Protein AF-A0A945MMY4-F1 (afdb_monomer_lite)

Structure (mmCIF, N/CA/C/O backbone):
data_AF-A0A945MMY4-F1
#
_entry.id   AF-A0A945MMY4-F1
#
loop_
_atom_site.group_PDB
_atom_site.id
_atom_site.type_symbol
_atom_site.label_atom_id
_atom_site.label_alt_id
_atom_site.label_comp_id
_atom_site.label_asym_id
_atom_site.label_entity_id
_atom_site.label_seq_id
_atom_site.pdbx_PDB_ins_code
_atom_site.Cartn_x
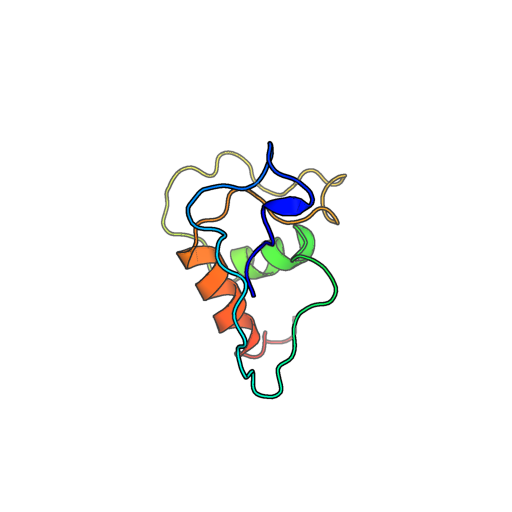_atom_site.Cartn_y
_atom_site.Cartn_z
_atom_site.occupancy
_atom_site.B_iso_or_equiv
_atom_site.auth_seq_id
_atom_site.auth_comp_id
_atom_site.auth_asym_id
_atom_site.auth_atom_id
_atom_site.pdbx_PDB_model_num
ATOM 1 N N . MET A 1 1 ? 10.138 -2.551 -16.449 1.00 80.88 1 MET A N 1
ATOM 2 C CA . MET A 1 1 ? 10.192 -1.641 -15.291 1.00 80.88 1 MET A CA 1
ATOM 3 C C . MET A 1 1 ? 11.382 -0.697 -15.447 1.00 80.88 1 MET A C 1
ATOM 5 O O . MET A 1 1 ? 12.354 -1.096 -16.076 1.00 80.88 1 MET A O 1
ATOM 9 N N . GLY A 1 2 ? 11.287 0.539 -14.950 1.00 79.81 2 GLY A N 1
ATOM 10 C CA . GLY A 1 2 ? 12.319 1.583 -15.074 1.00 79.81 2 GLY A CA 1
ATOM 11 C C . GLY A 1 2 ? 11.992 2.667 -16.112 1.00 79.81 2 GLY A C 1
ATOM 12 O O . GLY A 1 2 ? 11.310 2.394 -17.105 1.00 79.81 2 GLY A O 1
ATOM 13 N N . ASN A 1 3 ? 12.482 3.884 -15.886 1.00 72.75 3 ASN A N 1
ATOM 14 C CA . ASN A 1 3 ? 12.180 5.087 -16.666 1.00 72.75 3 ASN A CA 1
ATOM 15 C C . ASN A 1 3 ? 13.106 5.266 -17.885 1.00 72.75 3 ASN A C 1
ATOM 17 O O . ASN A 1 3 ? 14.257 4.820 -17.892 1.00 72.75 3 ASN A O 1
ATOM 21 N N . LYS A 1 4 ? 12.597 5.938 -18.933 1.00 70.31 4 LYS A N 1
ATOM 22 C CA . LYS A 1 4 ? 13.385 6.374 -20.099 1.00 70.31 4 LYS A CA 1
ATOM 23 C C . LYS A 1 4 ? 13.792 7.845 -19.917 1.00 70.31 4 LYS A C 1
ATOM 25 O O . LYS A 1 4 ? 12.960 8.723 -20.142 1.00 70.31 4 LYS A O 1
ATOM 30 N N . PRO A 1 5 ? 15.062 8.146 -19.595 1.00 62.94 5 PRO A N 1
ATOM 31 C CA . PRO A 1 5 ? 15.485 9.499 -19.222 1.00 62.94 5 PRO A CA 1
ATOM 32 C C . PRO A 1 5 ? 15.422 10.522 -20.367 1.00 62.94 5 PRO A C 1
ATOM 34 O O . PRO A 1 5 ? 15.495 11.715 -20.114 1.00 62.94 5 PRO A O 1
ATOM 37 N N . ARG A 1 6 ? 15.267 10.097 -21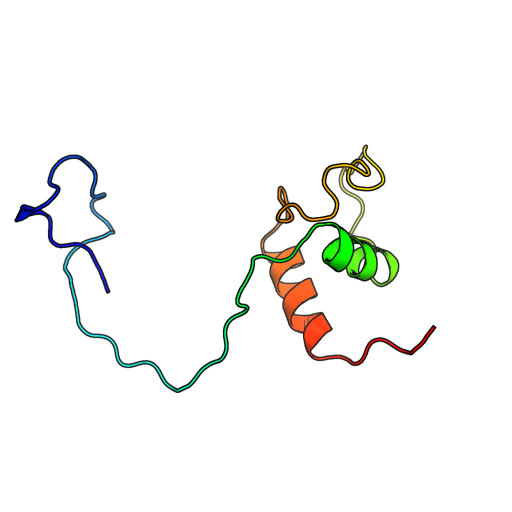.631 1.00 63.69 6 ARG A N 1
ATOM 38 C CA . ARG A 1 6 ? 15.188 11.013 -22.788 1.00 63.69 6 ARG A CA 1
ATOM 39 C C . ARG A 1 6 ? 13.843 11.741 -22.935 1.00 63.69 6 ARG A C 1
ATOM 41 O O . ARG A 1 6 ? 13.740 12.594 -23.805 1.00 63.69 6 ARG A O 1
ATOM 48 N N . LEU A 1 7 ? 12.830 11.404 -22.130 1.00 60.69 7 LEU A N 1
ATOM 49 C CA . LEU A 1 7 ? 11.497 12.024 -22.200 1.00 60.69 7 LEU A CA 1
ATOM 50 C C . LEU A 1 7 ? 11.180 12.942 -21.005 1.00 60.69 7 LEU A C 1
ATOM 52 O O . LEU A 1 7 ? 10.383 13.857 -21.158 1.00 60.69 7 LEU A O 1
ATOM 56 N N . PHE A 1 8 ? 11.818 12.735 -19.845 1.00 59.16 8 PHE A N 1
ATOM 57 C CA . PHE A 1 8 ? 11.569 13.486 -18.602 1.00 59.16 8 PHE A CA 1
ATOM 58 C C . PHE A 1 8 ? 12.864 13.639 -17.787 1.00 59.16 8 PHE A C 1
ATOM 60 O O . PHE A 1 8 ? 12.953 13.170 -16.654 1.00 59.16 8 PHE A O 1
ATOM 67 N N . HIS A 1 9 ? 13.897 14.222 -18.401 1.00 56.69 9 HIS A N 1
ATOM 68 C CA . HIS A 1 9 ? 15.277 14.176 -17.894 1.00 56.69 9 HIS A CA 1
ATOM 69 C C . HIS A 1 9 ? 15.451 14.736 -16.470 1.00 56.69 9 HIS A C 1
ATOM 71 O O . HIS A 1 9 ? 16.280 14.228 -15.724 1.00 56.69 9 HIS A O 1
ATOM 77 N N . ASP A 1 10 ? 14.628 15.709 -16.069 1.00 63.72 10 ASP A N 1
ATOM 78 C CA . ASP A 1 10 ? 14.825 16.460 -14.820 1.00 63.72 10 ASP A CA 1
ATOM 79 C C . ASP A 1 10 ? 14.184 15.848 -13.562 1.00 63.72 10 ASP A C 1
ATOM 81 O O . ASP A 1 10 ? 14.426 16.345 -12.465 1.00 63.72 10 ASP A O 1
ATOM 85 N N . LEU A 1 11 ? 13.382 14.778 -13.668 1.00 73.00 11 LEU A N 1
ATOM 86 C CA . LEU A 1 11 ? 12.692 14.184 -12.503 1.00 73.00 11 LEU A CA 1
ATOM 87 C C . LEU A 1 11 ? 13.104 12.741 -12.188 1.00 73.00 11 LEU A C 1
ATOM 89 O O . LEU A 1 11 ? 12.692 12.202 -11.163 1.00 73.00 11 LEU A O 1
ATOM 93 N N . THR A 1 12 ? 13.893 12.096 -13.047 1.00 73.69 12 THR A N 1
ATOM 94 C CA . THR A 1 12 ? 14.260 10.684 -12.867 1.00 73.69 12 THR A CA 1
ATOM 95 C C . THR A 1 12 ? 15.517 10.531 -12.020 1.00 73.69 12 THR A C 1
ATOM 97 O O . THR A 1 12 ? 16.584 11.017 -12.401 1.00 73.69 12 THR A O 1
ATOM 100 N N . LEU A 1 13 ? 15.413 9.803 -10.906 1.00 81.19 13 LEU A N 1
ATOM 101 C CA . LEU A 1 13 ? 16.559 9.458 -10.063 1.00 81.19 13 LEU A CA 1
ATOM 102 C C . LEU A 1 13 ? 17.460 8.406 -10.727 1.00 81.19 13 LEU A C 1
ATOM 104 O O . LEU A 1 13 ? 17.034 7.633 -11.590 1.00 81.19 13 LEU A O 1
ATOM 108 N N . SER A 1 14 ? 18.722 8.337 -10.292 1.00 83.50 14 SER A N 1
ATOM 109 C CA . SER A 1 14 ? 19.718 7.461 -10.919 1.00 83.50 14 SER A CA 1
ATOM 110 C C . SER A 1 14 ? 19.439 5.963 -10.778 1.00 83.50 14 SER A C 1
ATOM 112 O O . SER A 1 14 ? 19.896 5.157 -11.585 1.00 83.50 14 SER A O 1
ATOM 114 N N . ASN A 1 15 ? 18.654 5.582 -9.775 1.00 85.75 15 ASN A N 1
ATOM 115 C CA . ASN A 1 15 ? 18.242 4.207 -9.508 1.00 85.75 15 ASN A CA 1
ATOM 116 C C . ASN A 1 15 ? 16.953 3.793 -10.241 1.00 85.75 15 ASN A C 1
ATOM 118 O O . ASN A 1 15 ? 16.495 2.663 -10.073 1.00 85.75 15 ASN A O 1
ATOM 122 N N . GLU A 1 16 ? 16.362 4.671 -11.052 1.00 87.88 16 GLU A N 1
ATOM 123 C CA . GLU A 1 16 ? 15.144 4.370 -11.813 1.00 87.88 16 GLU A CA 1
ATOM 124 C C . GLU A 1 16 ? 15.425 3.910 -13.250 1.00 87.88 16 GLU A C 1
ATOM 126 O O . GLU A 1 16 ? 14.499 3.509 -13.961 1.00 87.88 16 GLU A O 1
ATOM 131 N N . TYR A 1 17 ? 16.686 3.943 -13.694 1.00 82.31 17 TYR A N 1
ATOM 132 C CA . TYR A 1 17 ? 17.109 3.541 -15.036 1.00 82.31 17 TYR A CA 1
ATOM 133 C C . TYR A 1 17 ? 18.038 2.312 -15.017 1.00 82.31 17 TYR A C 1
ATOM 135 O O . TYR A 1 17 ? 18.696 2.040 -14.014 1.00 82.31 17 TYR A O 1
ATOM 143 N N . PRO A 1 18 ? 18.156 1.581 -16.145 1.00 87.00 18 PRO A N 1
ATOM 144 C CA . PRO A 1 18 ? 17.387 1.719 -17.385 1.00 87.00 18 PRO A CA 1
ATOM 145 C C . PRO A 1 18 ? 16.050 0.965 -17.352 1.00 87.00 18 PRO A C 1
ATOM 147 O O . PRO A 1 18 ? 15.836 0.041 -16.560 1.00 87.00 18 PRO A O 1
ATOM 150 N N . THR A 1 19 ? 15.158 1.309 -18.287 1.00 87.88 19 THR A N 1
ATOM 151 C CA . THR A 1 19 ? 13.995 0.472 -18.600 1.00 87.88 19 THR A CA 1
ATOM 152 C C . THR A 1 19 ? 14.441 -0.934 -19.004 1.00 87.88 19 THR A C 1
ATOM 154 O O . THR A 1 19 ? 15.250 -1.101 -19.913 1.00 87.88 19 THR A O 1
ATOM 157 N N . HIS A 1 20 ? 13.869 -1.950 -18.367 1.00 87.62 20 HIS A N 1
ATOM 158 C CA . HIS A 1 20 ? 14.165 -3.357 -18.626 1.00 87.62 20 HIS A CA 1
ATOM 159 C C . HIS A 1 20 ? 12.890 -4.212 -18.594 1.00 87.62 20 HIS A C 1
ATOM 161 O O . HIS A 1 20 ? 11.895 -3.849 -17.962 1.00 87.62 20 HIS A O 1
ATOM 167 N N . LEU A 1 21 ? 12.902 -5.362 -19.266 1.00 94.75 21 LEU A N 1
ATOM 168 C CA . LEU A 1 21 ? 11.779 -6.303 -19.251 1.00 94.75 21 LEU A CA 1
ATOM 169 C C . LEU A 1 21 ? 11.805 -7.161 -17.976 1.00 94.75 21 LEU A C 1
ATOM 171 O O . LEU A 1 21 ? 12.870 -7.554 -17.487 1.00 94.75 21 LEU A O 1
ATOM 175 N N . ARG A 1 22 ? 10.618 -7.431 -17.425 1.00 94.12 22 ARG A N 1
ATOM 176 C CA . ARG A 1 22 ? 10.401 -8.349 -16.301 1.00 94.12 22 ARG A CA 1
ATOM 177 C C . ARG A 1 22 ? 9.167 -9.182 -16.586 1.00 94.12 22 ARG A C 1
ATOM 179 O O . ARG A 1 22 ? 8.146 -8.636 -16.990 1.00 94.12 22 ARG A O 1
ATOM 186 N N . TRP A 1 23 ? 9.289 -10.480 -16.360 1.00 96.12 23 TRP A N 1
ATOM 187 C CA . TRP A 1 23 ? 8.151 -11.380 -16.328 1.00 96.12 23 TRP A CA 1
ATOM 188 C C . TRP A 1 23 ? 7.577 -11.399 -14.909 1.00 96.12 23 TRP A C 1
ATOM 190 O O . TRP A 1 23 ? 8.338 -11.418 -13.939 1.00 96.12 23 TRP A O 1
ATOM 200 N N . LEU A 1 24 ? 6.253 -11.355 -14.799 1.00 95.94 24 LEU A N 1
ATOM 201 C CA . LEU A 1 24 ? 5.516 -11.430 -13.542 1.00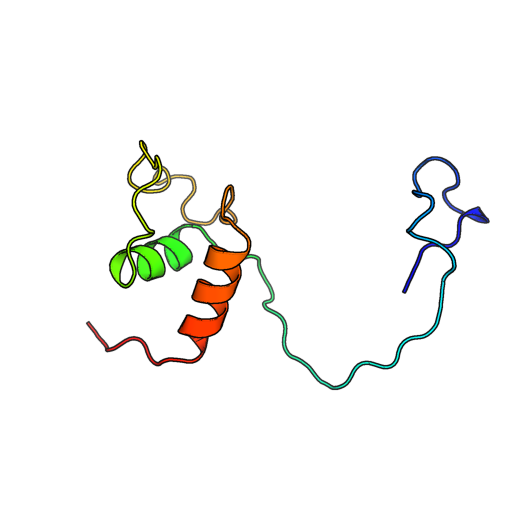 95.94 24 LEU A CA 1
ATOM 202 C C . LEU A 1 24 ? 4.460 -12.536 -13.691 1.00 95.94 24 LEU A C 1
ATOM 204 O O . LEU A 1 24 ? 3.774 -12.540 -14.714 1.00 95.94 24 LEU A O 1
ATOM 208 N N . PRO A 1 25 ? 4.331 -13.460 -12.722 1.00 96.94 25 PRO A N 1
ATOM 209 C CA . PRO A 1 25 ? 3.223 -14.411 -12.698 1.00 96.94 25 PRO A CA 1
ATOM 210 C C . PRO A 1 25 ? 1.902 -13.686 -12.416 1.00 96.94 25 PRO A C 1
ATOM 212 O O . PRO A 1 25 ? 1.911 -12.524 -12.012 1.00 96.94 25 PRO A O 1
ATOM 215 N N . ASP A 1 26 ? 0.775 -14.381 -12.555 1.00 96.81 26 ASP A N 1
ATOM 216 C CA . ASP A 1 26 ? -0.525 -13.835 -12.165 1.00 96.81 26 ASP A CA 1
ATOM 217 C C . ASP A 1 26 ? -0.560 -13.529 -10.659 1.00 96.81 26 ASP A C 1
ATOM 219 O O . ASP A 1 26 ? -0.162 -14.344 -9.821 1.00 96.81 26 ASP A O 1
ATOM 223 N N . PHE A 1 27 ? -1.043 -12.339 -10.302 1.00 95.19 27 PHE A N 1
ATOM 224 C CA . PHE A 1 27 ? -1.206 -11.913 -8.914 1.00 95.19 27 PHE A CA 1
ATOM 225 C C . PHE A 1 27 ? -2.420 -11.000 -8.757 1.00 95.19 27 PHE A C 1
ATOM 227 O O . PHE A 1 27 ? -2.871 -10.355 -9.702 1.00 95.19 27 PHE A O 1
ATOM 234 N N . PHE A 1 28 ? -2.922 -10.912 -7.527 1.00 92.38 28 PHE A N 1
ATOM 235 C CA . PHE A 1 28 ? -3.952 -9.952 -7.151 1.00 92.38 28 PHE A CA 1
ATOM 236 C C . PHE A 1 28 ? -3.328 -8.804 -6.364 1.00 92.38 28 PHE A C 1
ATOM 238 O O . PHE A 1 28 ? -2.467 -9.011 -5.508 1.00 92.38 28 PHE A O 1
ATOM 245 N N . ILE A 1 29 ? -3.806 -7.594 -6.624 1.00 92.38 29 ILE A N 1
ATOM 246 C CA . ILE A 1 29 ? -3.481 -6.394 -5.858 1.00 92.38 29 ILE A CA 1
ATOM 247 C C . ILE A 1 29 ? -4.782 -5.699 -5.472 1.00 92.38 29 ILE A C 1
ATOM 249 O O . ILE A 1 29 ? -5.782 -5.777 -6.186 1.00 92.38 29 ILE A O 1
ATOM 253 N N . THR A 1 30 ? -4.798 -5.052 -4.311 1.00 90.25 30 THR A N 1
ATOM 254 C CA . THR A 1 30 ? -5.973 -4.304 -3.871 1.00 90.25 30 THR A CA 1
ATOM 255 C C . THR A 1 30 ? -6.214 -3.111 -4.791 1.00 90.25 30 THR A C 1
ATOM 257 O O . THR A 1 30 ? -5.277 -2.409 -5.161 1.00 90.25 30 THR A O 1
ATOM 260 N N . GLN A 1 31 ? -7.480 -2.851 -5.122 1.00 94.38 31 GLN A N 1
ATOM 261 C CA . GLN A 1 31 ? -7.859 -1.714 -5.967 1.00 94.38 31 GLN A CA 1
ATOM 262 C C . GLN A 1 31 ? -7.574 -0.363 -5.296 1.00 94.38 31 GLN A C 1
ATOM 264 O O . GLN A 1 31 ? -7.250 0.611 -5.968 1.00 94.38 31 GLN A O 1
ATOM 269 N N . THR A 1 32 ? -7.698 -0.302 -3.970 1.00 92.44 32 THR A N 1
ATOM 270 C CA . THR A 1 32 ? -7.472 0.904 -3.173 1.00 92.44 32 THR A CA 1
ATOM 271 C C . THR A 1 32 ? -6.459 0.643 -2.057 1.00 92.44 32 THR A C 1
ATOM 273 O O . THR A 1 32 ? -6.283 -0.510 -1.637 1.00 92.44 32 THR A O 1
ATOM 276 N N . PRO A 1 33 ? -5.773 1.691 -1.561 1.00 91.81 33 PRO A N 1
ATOM 277 C CA . PRO A 1 33 ? -4.967 1.590 -0.352 1.00 91.81 33 PRO A CA 1
ATOM 278 C C . PRO A 1 33 ? -5.797 1.116 0.847 1.00 91.81 33 PRO A C 1
ATOM 280 O O . PRO A 1 33 ? -7.009 1.323 0.918 1.00 91.81 33 PRO A O 1
ATOM 283 N N . VAL A 1 34 ? -5.134 0.513 1.834 1.00 89.38 34 VAL A N 1
ATOM 284 C CA . VAL A 1 34 ? -5.786 0.135 3.093 1.00 89.38 34 VAL A CA 1
ATOM 285 C C . VAL A 1 34 ? -6.239 1.398 3.822 1.00 89.38 34 VAL A C 1
ATOM 287 O O . VAL A 1 34 ? -5.422 2.259 4.129 1.00 89.38 34 VAL A O 1
ATOM 290 N N . ILE A 1 35 ? -7.533 1.492 4.124 1.00 89.44 35 ILE A N 1
ATOM 291 C CA . ILE A 1 35 ? -8.111 2.646 4.820 1.00 89.44 35 ILE A CA 1
ATOM 292 C C . ILE A 1 35 ? -7.984 2.535 6.343 1.00 89.44 35 ILE A C 1
ATOM 294 O O . ILE A 1 35 ? -7.928 1.431 6.904 1.00 89.44 35 ILE A O 1
ATOM 298 N N . ASN A 1 36 ? -8.016 3.681 7.022 1.00 85.12 36 ASN A N 1
ATOM 299 C CA . ASN A 1 36 ? -7.926 3.769 8.480 1.00 85.12 36 ASN A CA 1
ATOM 300 C C . ASN A 1 36 ? -8.970 2.910 9.211 1.00 85.12 36 ASN A C 1
ATOM 302 O O . ASN A 1 36 ? -8.620 2.246 10.188 1.00 85.12 36 ASN A O 1
ATOM 306 N N . ALA A 1 37 ? -10.220 2.866 8.737 1.00 84.38 37 ALA A N 1
ATOM 307 C CA . ALA A 1 37 ? -11.271 2.044 9.346 1.00 84.38 37 ALA A CA 1
ATOM 308 C C . ALA A 1 37 ? -10.918 0.547 9.345 1.00 84.38 37 ALA A C 1
ATOM 310 O O . ALA A 1 37 ? -11.044 -0.135 10.362 1.00 84.38 37 ALA A O 1
ATOM 311 N N . LYS A 1 38 ? -10.399 0.040 8.220 1.00 84.12 38 LYS A N 1
ATOM 312 C CA . LYS A 1 38 ? -10.005 -1.368 8.073 1.00 84.12 38 LYS A CA 1
ATOM 313 C C . LYS A 1 38 ? -8.790 -1.699 8.940 1.00 84.12 38 LYS A C 1
ATOM 315 O O . LYS A 1 38 ? -8.742 -2.751 9.574 1.00 84.12 38 LYS A O 1
ATOM 320 N N . TYR A 1 39 ? -7.821 -0.789 9.001 1.00 84.00 39 TYR A N 1
ATOM 321 C CA . TYR A 1 39 ? -6.630 -0.962 9.830 1.00 84.00 39 TYR A CA 1
ATOM 322 C C . TYR A 1 39 ? -6.926 -0.854 11.337 1.00 84.00 39 TYR A C 1
ATOM 324 O O . TYR A 1 39 ? -6.273 -1.508 12.151 1.00 84.00 39 TYR A O 1
ATOM 332 N N . ALA A 1 40 ? -7.935 -0.072 11.731 1.00 81.31 40 ALA A N 1
ATOM 333 C CA . ALA A 1 40 ? -8.369 0.024 13.123 1.00 81.31 40 ALA A CA 1
ATOM 334 C C . ALA A 1 40 ? -8.890 -1.319 13.658 1.00 81.31 40 ALA A C 1
ATOM 336 O O . ALA A 1 40 ? -8.553 -1.680 14.785 1.00 81.31 40 ALA A O 1
ATOM 337 N N . LEU A 1 41 ? -9.625 -2.083 12.838 1.00 79.81 41 LEU A N 1
ATOM 338 C CA . LEU A 1 41 ? -10.065 -3.436 13.195 1.00 79.81 41 LEU A CA 1
ATOM 339 C C . LEU A 1 41 ? -8.866 -4.345 13.490 1.00 79.81 41 LEU A C 1
ATOM 341 O O . LEU A 1 41 ? -8.849 -5.012 14.517 1.00 79.81 41 LEU A O 1
ATOM 345 N N . PHE A 1 42 ? -7.821 -4.308 12.657 1.00 78.56 42 PHE A N 1
ATOM 346 C CA . PHE A 1 42 ? -6.587 -5.070 12.890 1.00 78.56 42 PHE A CA 1
ATOM 347 C C . PHE A 1 42 ? -5.928 -4.737 14.239 1.00 78.56 42 PHE A C 1
ATOM 349 O O . PHE A 1 42 ? -5.579 -5.646 14.993 1.00 78.56 42 PHE A O 1
ATOM 356 N N . LYS A 1 43 ? -5.806 -3.447 14.591 1.00 69.88 43 LYS A N 1
ATOM 357 C CA . LYS A 1 43 ? -5.215 -3.031 15.879 1.00 69.88 43 LYS A CA 1
ATOM 358 C C . LYS A 1 43 ? -6.008 -3.514 17.094 1.00 69.88 43 LYS A C 1
ATOM 360 O O . LYS A 1 43 ? -5.403 -3.737 18.139 1.00 69.88 43 LYS A O 1
ATOM 365 N N . CYS A 1 44 ? -7.329 -3.667 16.977 1.00 62.12 44 CYS A N 1
ATOM 366 C CA . CYS A 1 44 ? -8.152 -4.228 18.050 1.00 62.12 44 CYS A CA 1
ATOM 367 C C . CYS A 1 44 ? -7.799 -5.694 18.345 1.00 62.12 44 CYS A C 1
ATOM 369 O O . CYS A 1 44 ? -7.858 -6.096 19.502 1.00 62.12 44 CYS A O 1
ATOM 371 N N . TYR A 1 45 ? -7.387 -6.463 17.332 1.00 61.28 45 TYR A N 1
ATOM 372 C CA . TYR A 1 45 ? -6.999 -7.870 17.486 1.00 61.28 45 TYR A CA 1
ATOM 373 C C . TYR A 1 45 ? -5.515 -8.064 17.816 1.00 61.28 45 TYR A C 1
ATOM 375 O O . TYR A 1 45 ? -5.150 -9.059 18.441 1.00 61.28 45 TYR A O 1
ATOM 383 N N . ARG A 1 46 ? -4.646 -7.130 17.408 1.00 65.75 46 ARG A N 1
ATOM 384 C CA . ARG A 1 46 ? -3.200 -7.206 17.652 1.00 65.75 46 ARG A CA 1
ATOM 385 C C . ARG A 1 46 ? -2.640 -5.828 18.024 1.00 65.75 46 ARG A C 1
ATOM 387 O O . ARG A 1 46 ? -2.190 -5.094 17.139 1.00 65.75 46 ARG A O 1
ATOM 394 N N . PRO A 1 47 ? -2.675 -5.442 19.313 1.00 58.59 47 PRO A N 1
ATOM 395 C CA . PRO A 1 47 ? -2.109 -4.171 19.739 1.00 58.59 47 PRO A CA 1
ATOM 396 C C . PRO A 1 47 ? -0.597 -4.161 19.449 1.00 58.59 47 PRO A C 1
ATOM 398 O O . PRO A 1 47 ? 0.080 -5.156 19.720 1.00 58.59 47 PRO A O 1
ATOM 401 N N . PRO A 1 48 ? -0.052 -3.079 18.864 1.00 54.72 48 PRO A N 1
ATOM 402 C CA . PRO A 1 48 ? 1.376 -2.997 18.588 1.00 54.72 48 PRO A CA 1
ATOM 403 C C . PRO A 1 48 ? 2.183 -3.016 19.898 1.00 54.72 48 PRO A C 1
ATOM 405 O O . PRO A 1 48 ? 1.683 -2.541 20.924 1.00 54.72 48 PRO A O 1
ATOM 408 N N . PRO A 1 49 ? 3.434 -3.519 19.876 1.00 48.44 49 PRO A N 1
ATOM 409 C CA . PRO A 1 49 ? 4.342 -3.368 21.003 1.00 48.44 49 PRO A CA 1
ATOM 410 C C . PRO A 1 49 ? 4.498 -1.876 21.315 1.00 48.44 49 PRO A C 1
ATOM 412 O O . PRO A 1 49 ? 4.591 -1.036 20.421 1.00 48.44 49 PRO A O 1
ATOM 415 N N . ILE A 1 50 ? 4.418 -1.566 22.603 1.00 49.00 50 ILE A N 1
ATOM 416 C CA . ILE A 1 50 ? 4.216 -0.243 23.191 1.00 49.00 50 ILE A CA 1
ATOM 417 C C . ILE A 1 50 ? 5.321 0.724 22.743 1.00 49.00 50 ILE A C 1
ATOM 419 O O . ILE A 1 50 ? 6.357 0.822 23.387 1.00 49.00 50 ILE A O 1
ATOM 423 N N . VAL A 1 51 ? 5.105 1.467 21.655 1.00 42.06 51 VAL A N 1
ATOM 424 C CA . VAL A 1 51 ? 5.896 2.661 21.334 1.00 42.06 51 VAL A CA 1
ATOM 425 C C . VAL A 1 51 ? 4.962 3.728 20.760 1.00 42.06 51 VAL A C 1
ATOM 427 O O . VAL A 1 51 ? 4.494 3.650 19.627 1.00 42.06 51 VAL A O 1
ATOM 430 N N . SER A 1 52 ? 4.624 4.684 21.629 1.00 40.09 52 SER A N 1
ATOM 431 C CA . SER A 1 52 ? 4.074 6.014 21.331 1.00 40.09 52 SER A CA 1
ATOM 432 C C . SER A 1 52 ? 3.029 6.115 20.207 1.00 40.09 52 SER A C 1
ATOM 434 O O . SER A 1 52 ? 3.272 6.708 19.160 1.00 40.09 5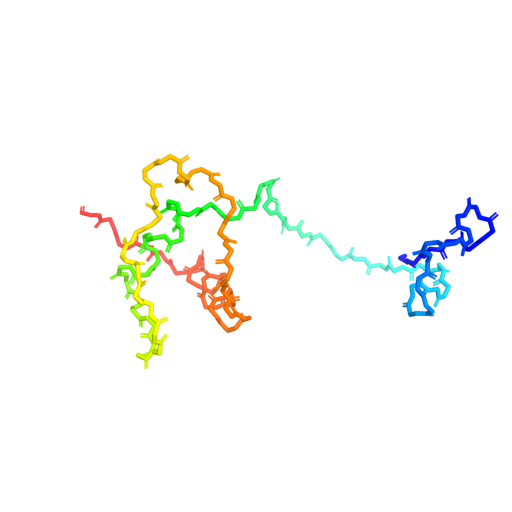2 SER A O 1
ATOM 436 N N . LEU A 1 53 ? 1.807 5.647 20.463 1.00 44.97 53 LEU A N 1
ATOM 437 C CA . LEU A 1 53 ? 0.613 6.134 19.764 1.00 44.97 53 LEU A CA 1
ATOM 438 C C . LEU A 1 53 ? -0.265 6.893 20.757 1.00 44.97 53 LEU A C 1
ATOM 440 O O . LEU A 1 53 ? -1.362 6.466 21.121 1.00 44.97 53 LEU A O 1
ATOM 444 N N . ASN A 1 54 ? 0.220 8.061 21.176 1.00 41.53 54 ASN A N 1
ATOM 445 C CA . ASN A 1 54 ? -0.647 9.116 21.686 1.00 41.53 54 ASN A CA 1
ATOM 446 C C . ASN A 1 54 ? -1.484 9.654 20.517 1.00 41.53 54 ASN A C 1
ATOM 448 O O . ASN A 1 54 ? -1.205 10.731 20.013 1.00 41.53 54 ASN A O 1
ATOM 452 N N . GLN A 1 55 ? -2.450 8.861 20.044 1.00 47.91 55 GLN A N 1
ATOM 453 C CA . GLN A 1 55 ? -3.723 9.290 19.458 1.00 47.91 55 GLN A CA 1
ATOM 454 C C . GLN A 1 55 ? -4.527 8.048 19.059 1.00 47.91 55 GLN A C 1
ATOM 456 O O . GLN A 1 55 ? -4.273 7.345 18.080 1.00 47.91 55 GLN A O 1
ATOM 461 N N . ARG A 1 56 ? -5.492 7.761 19.930 1.00 59.12 56 ARG A N 1
ATOM 462 C CA . ARG A 1 56 ? -6.518 6.734 19.808 1.00 59.12 56 ARG A CA 1
ATOM 463 C C . ARG A 1 56 ? -7.453 7.113 18.655 1.00 59.12 56 ARG A C 1
ATOM 465 O O . ARG A 1 56 ? -8.060 8.172 18.717 1.00 59.12 56 ARG A O 1
ATOM 472 N N . ARG A 1 57 ? -7.610 6.205 17.683 1.00 57.88 57 ARG A N 1
ATOM 473 C CA . ARG A 1 57 ? -8.486 6.289 16.491 1.00 57.88 57 ARG A CA 1
ATOM 474 C C . ARG A 1 57 ? -8.145 7.425 15.515 1.00 57.88 57 ARG A C 1
ATOM 476 O O . ARG A 1 57 ? -7.829 8.542 15.904 1.00 57.88 57 ARG A O 1
ATOM 483 N N . ALA A 1 58 ? -8.241 7.126 14.218 1.00 57.28 58 ALA A N 1
ATOM 484 C CA . ALA A 1 58 ? -8.293 8.179 13.211 1.00 57.28 58 ALA A CA 1
ATOM 485 C C . ALA A 1 58 ? -9.478 9.111 13.542 1.00 57.28 58 ALA A C 1
ATOM 487 O O . ALA A 1 58 ? -10.515 8.613 13.994 1.00 57.28 58 ALA A O 1
ATOM 488 N N . PRO A 1 59 ? -9.353 10.437 13.35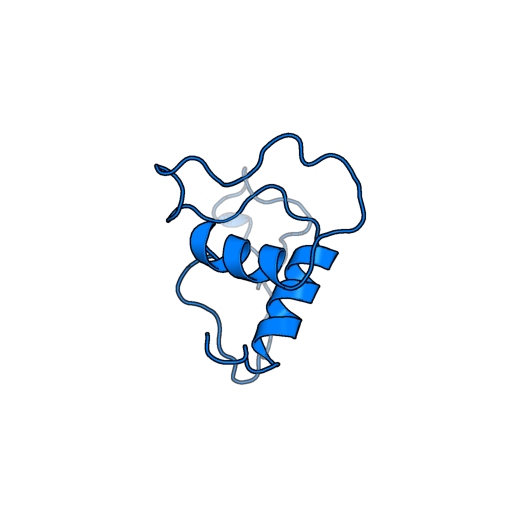0 1.00 62.09 59 PRO A N 1
ATOM 489 C CA . PRO A 1 59 ? -10.499 11.334 13.428 1.00 62.09 59 PRO A CA 1
ATOM 490 C C . PRO A 1 59 ? -11.621 10.790 12.542 1.00 62.09 59 PRO A C 1
ATOM 492 O O . PRO A 1 59 ? -11.343 10.296 11.451 1.00 62.09 59 PRO A O 1
ATOM 495 N N . ARG A 1 60 ? -12.878 10.894 12.986 1.00 63.06 60 ARG A N 1
ATOM 496 C CA . ARG A 1 60 ? -14.051 10.346 12.273 1.00 63.06 60 ARG A CA 1
ATOM 497 C C . ARG A 1 60 ? -14.117 10.760 10.793 1.00 63.06 60 ARG A C 1
ATOM 499 O O . ARG A 1 60 ? -14.621 10.023 9.959 1.00 63.06 60 ARG A O 1
ATOM 506 N N . THR A 1 61 ? -13.565 11.925 10.461 1.00 73.75 61 THR A N 1
ATOM 507 C CA . THR A 1 61 ? -13.492 12.469 9.098 1.00 73.75 61 THR A CA 1
ATOM 508 C C . THR A 1 61 ? -12.449 11.802 8.194 1.00 73.75 61 THR A C 1
ATOM 510 O O . THR A 1 61 ? -12.465 12.059 6.999 1.00 73.75 61 THR A O 1
ATOM 513 N N . LYS A 1 62 ? -11.561 10.952 8.729 1.00 79.56 62 LYS A N 1
ATOM 514 C CA . LYS A 1 62 ? -10.439 10.314 8.009 1.00 79.56 62 LYS A CA 1
ATOM 515 C C . LYS A 1 62 ? -10.525 8.789 7.958 1.00 79.56 62 LYS A C 1
ATOM 517 O O . LYS A 1 62 ? -9.547 8.112 7.647 1.00 79.56 62 LYS A O 1
ATOM 522 N N . GLU A 1 63 ? -11.673 8.214 8.301 1.00 83.62 63 GLU A N 1
ATOM 523 C CA . GLU A 1 63 ? -11.858 6.757 8.344 1.00 83.62 63 GLU A CA 1
ATOM 524 C C . GLU A 1 63 ? -11.665 6.086 6.973 1.00 83.62 63 GLU A C 1
ATOM 526 O O . GLU A 1 63 ? -11.192 4.949 6.908 1.00 83.62 63 GLU A O 1
ATOM 531 N N . GLN A 1 64 ? -11.977 6.812 5.897 1.00 87.88 64 GLN A N 1
ATOM 532 C CA . GLN A 1 64 ? -11.829 6.368 4.508 1.00 87.88 64 GLN A CA 1
ATOM 533 C C . GLN A 1 64 ? -10.480 6.752 3.884 1.00 87.88 64 GLN A C 1
ATOM 535 O O . GLN A 1 64 ? -10.167 6.291 2.789 1.00 87.88 64 GLN A O 1
ATOM 540 N N . ASP A 1 65 ? -9.665 7.551 4.577 1.00 88.31 65 ASP A N 1
ATOM 541 C CA . ASP A 1 65 ? -8.338 7.917 4.089 1.00 88.31 65 ASP A CA 1
ATOM 542 C C . ASP A 1 65 ? -7.391 6.710 4.168 1.00 88.31 65 ASP A C 1
ATOM 544 O O . ASP A 1 65 ? -7.524 5.875 5.079 1.00 88.31 65 ASP A O 1
ATOM 548 N N . PRO A 1 66 ? -6.390 6.633 3.271 1.00 91.06 66 PRO A N 1
ATOM 549 C CA . PRO A 1 66 ? -5.303 5.675 3.393 1.00 91.06 66 PRO A CA 1
ATOM 550 C C . PRO A 1 66 ? -4.647 5.753 4.771 1.00 91.06 66 PRO A C 1
ATOM 552 O O . PRO A 1 66 ? -4.363 6.837 5.292 1.00 91.06 66 PRO A O 1
ATOM 555 N N . VAL A 1 67 ? -4.380 4.589 5.358 1.00 87.88 67 VAL A N 1
ATOM 556 C CA . VAL A 1 67 ? -3.604 4.515 6.590 1.00 87.88 67 VAL A CA 1
ATOM 557 C C . VAL A 1 67 ? -2.181 5.003 6.326 1.00 87.88 67 VAL A C 1
ATOM 559 O O . VAL A 1 67 ? -1.523 4.581 5.378 1.00 87.88 67 VAL A O 1
ATOM 562 N N . ALA A 1 68 ? -1.707 5.897 7.186 1.00 84.00 68 ALA A N 1
ATOM 563 C CA . ALA A 1 68 ? -0.370 6.473 7.125 1.00 84.00 68 ALA A CA 1
ATOM 564 C C . ALA A 1 68 ? 0.387 6.222 8.437 1.00 84.00 68 ALA A C 1
ATOM 566 O O . ALA A 1 68 ? -0.202 5.796 9.434 1.00 84.00 68 ALA A O 1
ATOM 567 N N . ASN A 1 69 ? 1.692 6.515 8.444 1.00 83.62 69 ASN A N 1
ATOM 568 C CA . ASN A 1 69 ? 2.571 6.393 9.615 1.00 83.62 69 ASN A CA 1
ATOM 569 C C . ASN A 1 69 ? 2.573 4.986 10.242 1.00 83.62 69 ASN A C 1
ATOM 571 O O . ASN A 1 69 ? 2.498 4.832 11.462 1.00 83.62 69 ASN A O 1
ATOM 575 N N . ILE A 1 70 ? 2.642 3.949 9.403 1.00 83.44 70 ILE A N 1
ATOM 576 C CA . ILE A 1 70 ? 2.806 2.559 9.843 1.00 83.44 70 ILE A CA 1
ATOM 577 C C . ILE A 1 70 ? 4.211 2.065 9.506 1.00 83.44 70 ILE A C 1
ATOM 579 O O . ILE A 1 70 ? 4.766 2.419 8.468 1.00 83.44 70 ILE A O 1
ATOM 583 N N . SER A 1 71 ? 4.788 1.240 10.382 1.00 85.31 71 SER A N 1
ATOM 584 C CA . SER A 1 71 ? 6.046 0.560 10.079 1.00 85.31 71 SER A CA 1
ATOM 585 C C . SER A 1 71 ? 5.838 -0.519 9.018 1.00 85.31 71 SER A C 1
ATOM 587 O O . SER A 1 71 ? 4.735 -1.057 8.868 1.00 85.31 71 SER A O 1
ATOM 589 N N . TRP A 1 72 ? 6.921 -0.880 8.328 1.00 83.00 72 TRP A N 1
ATOM 590 C CA . TRP A 1 72 ? 6.920 -1.995 7.382 1.00 83.00 72 TRP A CA 1
ATOM 591 C C . TRP A 1 72 ? 6.450 -3.303 8.035 1.00 83.00 72 TRP A C 1
ATOM 593 O O . TRP A 1 72 ? 5.596 -3.996 7.486 1.00 83.00 72 TRP A O 1
ATOM 603 N N . ASP A 1 73 ? 6.906 -3.585 9.258 1.00 85.00 73 ASP A N 1
ATOM 604 C CA . ASP A 1 73 ? 6.494 -4.775 10.014 1.00 85.00 73 ASP A CA 1
ATOM 605 C C . ASP A 1 73 ? 4.991 -4.795 10.293 1.00 85.00 73 ASP A C 1
ATOM 607 O O . ASP A 1 73 ? 4.349 -5.841 10.204 1.00 85.00 73 ASP A O 1
ATOM 611 N N . SER A 1 74 ? 4.404 -3.633 10.587 1.00 82.44 74 SER A N 1
ATOM 612 C CA . SER A 1 74 ? 2.965 -3.537 10.832 1.00 82.44 74 SER A CA 1
ATOM 613 C C . SER A 1 74 ? 2.161 -3.744 9.546 1.00 82.44 74 SER A C 1
ATOM 615 O O . SER A 1 74 ? 1.125 -4.410 9.573 1.00 82.44 74 SER A O 1
ATOM 617 N N . ALA A 1 75 ? 2.651 -3.232 8.411 1.00 86.12 75 ALA A N 1
ATOM 618 C CA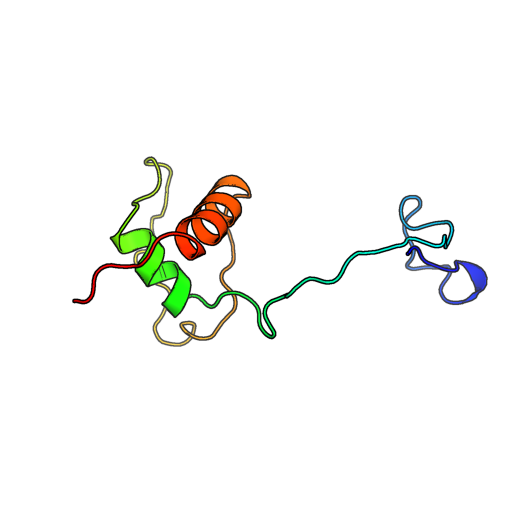 . ALA A 1 75 ? 2.050 -3.478 7.102 1.00 86.12 75 ALA A CA 1
ATOM 619 C C . ALA A 1 75 ? 2.102 -4.972 6.735 1.00 86.12 75 ALA A C 1
ATOM 621 O O . ALA A 1 75 ? 1.089 -5.552 6.340 1.00 86.12 75 ALA A O 1
ATOM 622 N N . MET A 1 76 ? 3.249 -5.623 6.946 1.00 86.62 76 MET A N 1
ATOM 623 C CA . MET A 1 76 ? 3.418 -7.061 6.723 1.00 86.62 76 MET A CA 1
ATOM 624 C C . MET A 1 76 ? 2.531 -7.896 7.652 1.00 86.62 76 MET A C 1
ATOM 626 O O . MET A 1 76 ? 1.885 -8.841 7.197 1.00 86.62 76 MET A O 1
ATOM 630 N N . ALA A 1 77 ? 2.438 -7.532 8.934 1.00 84.75 77 ALA A N 1
ATOM 631 C CA . ALA A 1 77 ? 1.565 -8.202 9.895 1.00 84.75 77 ALA A CA 1
ATOM 632 C C . ALA A 1 77 ? 0.081 -8.064 9.519 1.00 84.75 77 ALA A C 1
ATOM 634 O O . ALA A 1 77 ? -0.671 -9.032 9.649 1.00 84.75 77 ALA A O 1
ATOM 635 N N . PHE A 1 78 ? -0.333 -6.900 9.009 1.00 84.81 78 PHE A N 1
ATOM 636 C CA . PHE A 1 78 ? -1.682 -6.678 8.490 1.00 84.81 78 PHE A CA 1
ATOM 637 C C . PHE A 1 78 ? -1.972 -7.548 7.259 1.00 84.81 78 PHE A C 1
ATOM 639 O O . PHE A 1 78 ? -2.983 -8.252 7.222 1.00 84.81 78 PHE A O 1
ATOM 646 N N . CYS A 1 79 ? -1.065 -7.566 6.279 1.00 85.75 79 CYS A N 1
ATOM 647 C CA . CYS A 1 79 ? -1.191 -8.409 5.087 1.00 85.75 79 CYS A CA 1
ATOM 648 C C . CYS A 1 79 ? -1.199 -9.908 5.429 1.00 85.75 79 CYS A C 1
ATOM 650 O O . CYS A 1 79 ? -1.949 -10.677 4.827 1.00 85.75 79 CYS A O 1
ATOM 652 N N . GLY A 1 80 ? -0.405 -10.324 6.419 1.00 82.50 80 GLY A N 1
ATOM 653 C CA . GLY A 1 80 ? -0.396 -11.688 6.942 1.00 82.50 80 GLY A CA 1
ATOM 654 C C . GLY A 1 80 ? -1.696 -12.056 7.659 1.00 82.50 80 GLY A C 1
ATOM 655 O O . GLY A 1 80 ? -2.203 -13.156 7.459 1.00 82.50 80 GLY A O 1
ATOM 656 N N . MET A 1 81 ? -2.287 -11.132 8.426 1.00 67.25 81 MET A N 1
ATOM 657 C CA . MET A 1 81 ? -3.590 -11.354 9.066 1.00 67.25 81 MET A CA 1
ATOM 658 C C . MET A 1 81 ? -4.717 -11.510 8.048 1.00 67.25 81 MET A C 1
ATOM 660 O O . MET A 1 81 ? -5.613 -12.303 8.290 1.00 67.25 81 MET A O 1
ATOM 664 N N . GLY A 1 82 ? -4.661 -10.841 6.893 1.00 60.41 82 GLY A N 1
ATOM 665 C CA . GLY A 1 82 ? -5.628 -11.059 5.808 1.00 60.41 82 GLY A CA 1
ATOM 666 C C . GLY A 1 82 ? -5.686 -12.505 5.286 1.00 60.41 82 GLY A C 1
ATOM 667 O O . GLY A 1 82 ? -6.600 -12.836 4.536 1.00 60.41 82 GLY A O 1
ATOM 668 N N . ARG A 1 83 ? -4.733 -13.362 5.683 1.00 58.91 83 ARG A N 1
ATOM 669 C CA . ARG A 1 83 ? -4.714 -14.807 5.408 1.00 58.91 83 ARG A CA 1
ATOM 670 C C . ARG A 1 83 ? -5.304 -15.664 6.537 1.00 58.91 83 ARG A C 1
ATOM 672 O O . ARG A 1 83 ? -5.508 -16.853 6.324 1.00 58.91 83 ARG A O 1
ATOM 679 N N . CYS A 1 84 ? -5.584 -15.088 7.707 1.00 49.69 84 CYS A N 1
ATOM 680 C CA . CYS A 1 84 ? -6.299 -15.745 8.799 1.00 49.69 84 CYS A CA 1
ATOM 681 C C . CYS A 1 84 ? -7.747 -15.232 8.853 1.00 49.69 84 CYS A C 1
ATOM 683 O O . CYS A 1 84 ? -7.959 -14.017 8.845 1.00 49.69 84 CYS A O 1
ATOM 685 N N . PRO A 1 85 ? -8.757 -16.115 8.934 1.00 50.59 85 PRO A N 1
ATOM 686 C CA . PRO A 1 85 ? -10.137 -15.680 9.093 1.00 50.59 85 PRO A CA 1
ATOM 687 C C . PRO A 1 85 ? -10.289 -14.907 10.409 1.00 50.59 85 PRO A C 1
ATOM 689 O O . PRO A 1 85 ? -9.890 -15.373 11.475 1.00 50.59 85 PRO A O 1
ATOM 692 N N . ILE A 1 86 ? -10.858 -13.706 10.319 1.00 52.75 86 ILE A N 1
ATOM 693 C CA . ILE A 1 86 ? -11.320 -12.950 11.484 1.00 52.75 86 ILE A CA 1
ATOM 694 C C . ILE A 1 86 ? -12.523 -13.734 12.037 1.00 52.75 86 ILE A C 1
ATOM 696 O O . ILE A 1 86 ? -13.433 -14.014 11.251 1.00 52.75 86 ILE A O 1
ATOM 700 N N . PRO A 1 87 ? -12.556 -14.135 13.322 1.00 44.19 87 PRO A N 1
ATOM 701 C CA . PRO A 1 87 ? -13.757 -14.744 13.883 1.00 44.19 87 PRO A CA 1
ATOM 702 C C . PRO A 1 87 ? -14.928 -13.753 13.761 1.00 44.19 87 PRO A C 1
ATOM 704 O O . PRO A 1 87 ? -14.715 -12.549 13.944 1.00 44.19 87 PRO A O 1
ATOM 707 N N . PRO A 1 88 ? -16.142 -14.216 13.407 1.00 46.41 88 PRO A N 1
ATOM 708 C CA . PRO A 1 88 ? -17.307 -13.344 13.395 1.00 46.41 88 PRO A CA 1
ATOM 709 C C . PRO A 1 88 ? -17.557 -12.800 14.810 1.00 46.41 88 PRO A C 1
ATOM 711 O O . PRO A 1 88 ? -17.284 -13.491 15.793 1.00 46.41 88 PRO A O 1
ATOM 714 N N . LEU A 1 89 ? -18.011 -11.543 14.868 1.00 42.59 89 LEU A N 1
ATOM 715 C CA . LEU A 1 89 ? -18.421 -10.851 16.095 1.00 42.59 89 LEU A CA 1
ATOM 716 C C . LEU A 1 89 ? -19.541 -11.599 16.824 1.00 42.59 89 LEU A C 1
ATOM 718 O O . LEU A 1 89 ? -20.421 -12.147 16.121 1.00 42.59 89 LEU A O 1
#

Radius of gyration: 18.49 Å; chains: 1; bounding box: 38×32×46 Å

pLDDT: mean 74.47, std 16.32, range [40.09, 96.94]

Sequence (89 aa):
MGNKPRLFHDLTLSNEYPTHLRWLPDFFITQTPVINAKYALFKCYRPPPIVSLNQRRAPRTKEQDPVANISWDSAMAFCGMGRCPIPPL

Foldseek 3Di:
DADDCVPPVPPDDPVRDDDDDDDDDDDDDDPDADFQLNLLVVCVVPPDDDDDPPPDGDDPVRRRPHDDDDDPVSVVVSVVCVVPDDPDD

Secondary structure (DSSP, 8-state):
----TTTSTTT--GGG-S------------SSPPBHHHHHHHHHHSPPPSS-----S--GGGTTSBP-S--HHHHHHHHHHTTSPPPP-